Protein AF-A0A024QI11-F1 (afdb_monomer_lite)

InterPro domains:
  IPR014983 GAD-related [PF08887] (10-90)

Radius of gyration: 13.99 Å; chains: 1; bounding box: 30×40×33 Å

Foldseek 3Di:
DCVFCVAWDAPDQDDPVQLVVCVPPDDVVLSVCNHPRNWTATPVRQKTQDRQVVCLVVQVVLDPQCNSWGFGIAGPQGWTFIDDPQFTWICDPVVSDIDGDDNHPVVVVVVVVCVSPPDDD

Sequence (121 aa):
MEKTLNDFKVNSKVPKEIIEKYKNLVPKEIIDLWQEYGFGTFMQGYLKSVNPEAYIDILQECSQRYTDSVVLFATGMGDLVLWADGYVRLLNFRYGVLKTVMPNFLFFSKVWIQKSFGMSI

pLDDT: mean 81.92, std 17.58, range [34.88, 98.19]

Structure (mmCIF, N/CA/C/O backbone):
data_AF-A0A024QI11-F1
#
_entry.id   AF-A0A024QI11-F1
#
loop_
_atom_site.group_PDB
_atom_site.id
_atom_site.type_symbol
_atom_site.label_atom_id
_atom_site.label_alt_id
_atom_site.label_comp_id
_atom_site.label_asym_id
_atom_site.label_entity_id
_atom_site.label_seq_id
_atom_site.pdbx_PDB_ins_code
_atom_site.Cartn_x
_atom_site.Cartn_y
_atom_site.Cartn_z
_atom_site.occupancy
_atom_site.B_iso_or_equiv
_atom_site.auth_seq_id
_atom_site.auth_comp_id
_atom_site.auth_asym_id
_atom_site.auth_atom_id
_atom_site.pdbx_PDB_model_num
ATOM 1 N N . MET A 1 1 ? -6.652 13.692 5.706 1.00 51.28 1 MET A N 1
ATOM 2 C CA . MET A 1 1 ? -6.785 12.233 5.540 1.00 51.28 1 MET A CA 1
ATOM 3 C C . MET A 1 1 ? -8.215 11.780 5.824 1.00 51.28 1 MET A C 1
ATOM 5 O O . MET A 1 1 ? -8.742 11.032 5.018 1.00 51.28 1 MET A O 1
ATOM 9 N N . GLU A 1 2 ? -8.883 12.315 6.857 1.00 53.72 2 GLU A N 1
ATOM 10 C CA . GLU A 1 2 ? -10.299 12.005 7.154 1.00 53.72 2 GLU A CA 1
ATOM 11 C C . GLU A 1 2 ? -11.240 12.225 5.957 1.00 53.72 2 GLU A C 1
ATOM 13 O O . GLU A 1 2 ? -11.858 11.275 5.495 1.00 53.72 2 GLU A O 1
ATOM 18 N N . LYS A 1 3 ? -11.254 13.417 5.333 1.00 62.03 3 LYS A N 1
ATOM 19 C CA . LYS A 1 3 ? -12.155 13.688 4.187 1.00 62.03 3 LYS A CA 1
ATOM 20 C C . LYS A 1 3 ? -12.033 12.711 3.005 1.00 62.03 3 LYS A C 1
ATOM 22 O O . LYS A 1 3 ? -13.000 12.555 2.270 1.00 62.03 3 LYS A O 1
ATOM 27 N N . THR A 1 4 ? -10.872 12.083 2.800 1.00 67.25 4 THR A N 1
ATOM 28 C CA . THR A 1 4 ? -10.626 11.140 1.688 1.00 67.25 4 THR A CA 1
ATOM 29 C C . THR A 1 4 ? -11.013 9.703 1.970 1.00 67.25 4 THR A C 1
ATOM 31 O O . THR A 1 4 ? -11.116 8.926 1.029 1.00 67.25 4 THR A O 1
ATOM 34 N N . LEU A 1 5 ? -11.174 9.346 3.241 1.00 83.06 5 LEU A N 1
ATOM 35 C CA . LEU A 1 5 ? -11.531 7.993 3.662 1.00 83.06 5 LEU A CA 1
ATOM 36 C C . LEU A 1 5 ? -13.001 7.909 4.100 1.00 83.06 5 LEU A C 1
ATOM 38 O O . LEU A 1 5 ? -13.483 6.830 4.418 1.00 83.06 5 LEU A O 1
ATOM 42 N N . ASN A 1 6 ? -13.737 9.025 4.056 1.00 86.88 6 ASN A N 1
ATOM 43 C CA . ASN A 1 6 ? -15.161 9.088 4.399 1.00 86.88 6 ASN A CA 1
ATOM 44 C C . ASN A 1 6 ? -16.034 8.091 3.620 1.00 86.88 6 ASN A C 1
ATOM 46 O O . ASN A 1 6 ? -17.085 7.689 4.109 1.00 86.88 6 ASN A O 1
ATOM 50 N N . ASP A 1 7 ? -15.633 7.724 2.403 1.00 92.00 7 ASP A N 1
ATOM 51 C CA . ASP A 1 7 ? -16.351 6.784 1.546 1.00 92.00 7 ASP A CA 1
ATOM 52 C C . ASP A 1 7 ? -15.684 5.403 1.477 1.00 92.00 7 ASP A C 1
ATOM 54 O O . ASP A 1 7 ? -15.967 4.623 0.563 1.00 92.00 7 ASP A O 1
ATOM 58 N N . PHE A 1 8 ? -14.798 5.095 2.430 1.00 95.12 8 PHE A N 1
ATOM 59 C CA . PHE A 1 8 ? -14.085 3.829 2.450 1.00 95.12 8 PHE A CA 1
ATOM 60 C C . PHE A 1 8 ? -15.066 2.661 2.605 1.00 95.12 8 PHE A C 1
ATOM 62 O O . PHE A 1 8 ? -15.764 2.514 3.608 1.00 95.12 8 PHE A O 1
ATOM 69 N N . LYS A 1 9 ? -15.087 1.786 1.603 1.00 95.88 9 LYS A N 1
ATOM 70 C CA . LYS A 1 9 ? -15.841 0.535 1.594 1.00 95.88 9 LYS A CA 1
ATOM 71 C C . LYS A 1 9 ? -14.890 -0.612 1.872 1.00 95.88 9 LYS A C 1
ATOM 73 O O . LYS A 1 9 ? -14.104 -1.002 1.007 1.00 95.88 9 LYS A O 1
ATOM 78 N N . VAL A 1 10 ? -14.969 -1.144 3.087 1.00 96.75 10 VAL A N 1
ATOM 79 C CA . VAL A 1 10 ? -14.177 -2.299 3.510 1.00 96.75 10 VAL A CA 1
ATOM 80 C C . VAL A 1 10 ? -14.598 -3.529 2.709 1.00 96.75 10 VAL A C 1
ATOM 82 O O . VAL A 1 10 ? -15.777 -3.863 2.634 1.00 96.75 10 VAL A O 1
ATOM 85 N N . ASN A 1 11 ? -13.616 -4.205 2.125 1.00 96.44 11 ASN A N 1
ATOM 86 C CA . ASN A 1 11 ? -13.767 -5.511 1.495 1.00 96.44 11 ASN A CA 1
ATOM 87 C C . ASN A 1 11 ? -13.411 -6.632 2.478 1.00 96.44 11 ASN A C 1
ATOM 89 O O . ASN A 1 11 ? -14.119 -7.627 2.585 1.00 96.44 11 ASN A O 1
ATOM 93 N N . SER A 1 12 ? -12.307 -6.476 3.207 1.00 96.81 12 SER A N 1
ATOM 94 C CA . SER A 1 12 ? -11.859 -7.466 4.184 1.00 96.81 12 SER A CA 1
ATOM 95 C C . SER A 1 12 ? -10.935 -6.840 5.220 1.00 96.81 12 SER A C 1
ATOM 97 O O . SER A 1 12 ? -10.154 -5.939 4.909 1.00 96.81 12 SER A O 1
ATOM 99 N N . LYS A 1 13 ? -10.962 -7.370 6.445 1.00 97.31 13 LYS A N 1
ATOM 100 C CA . LYS A 1 13 ? -9.964 -7.024 7.463 1.00 97.31 13 LYS A CA 1
ATOM 101 C C . LYS A 1 13 ? -8.580 -7.517 7.045 1.00 97.31 13 LYS A C 1
ATOM 103 O O . LYS A 1 13 ? -8.463 -8.513 6.331 1.00 97.31 13 LYS A O 1
ATOM 108 N N . VAL A 1 14 ? -7.548 -6.825 7.511 1.00 97.88 14 VAL A N 1
ATOM 109 C CA . VAL A 1 14 ? -6.157 -7.202 7.245 1.00 97.88 14 VAL A CA 1
ATOM 110 C C . VAL A 1 14 ? -5.712 -8.201 8.314 1.00 97.88 14 VAL A C 1
ATOM 112 O O . VAL A 1 14 ? -5.867 -7.911 9.505 1.00 97.88 14 VAL A O 1
ATOM 115 N N . PRO A 1 15 ? -5.202 -9.386 7.929 1.00 97.88 15 PRO A N 1
ATOM 116 C CA . PRO A 1 15 ? -4.678 -10.352 8.886 1.00 97.88 15 PRO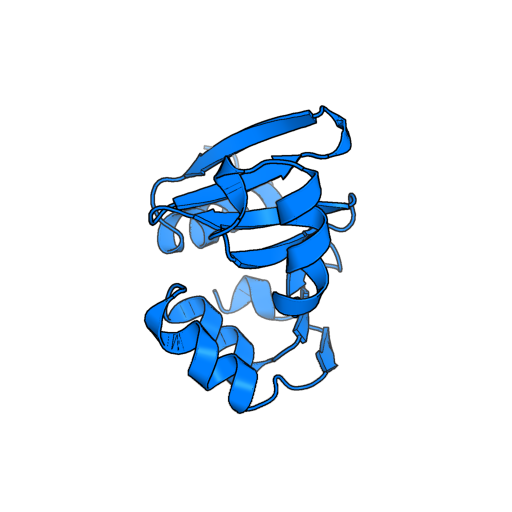 A CA 1
ATOM 117 C C . PRO A 1 15 ? -3.537 -9.761 9.713 1.00 97.88 15 PRO A C 1
ATOM 119 O O . PRO A 1 15 ? -2.737 -8.964 9.214 1.00 97.88 15 PRO A O 1
ATOM 122 N N . LYS A 1 16 ? -3.428 -10.177 10.978 1.00 97.19 16 LYS A N 1
ATOM 123 C CA . LYS A 1 16 ? -2.363 -9.692 11.865 1.00 97.19 16 LYS A CA 1
ATOM 124 C C . LYS A 1 16 ? -0.977 -10.040 11.327 1.00 97.19 16 LYS A C 1
ATOM 126 O O . LYS A 1 16 ? -0.072 -9.230 11.487 1.00 97.19 16 LYS A O 1
ATOM 131 N N . GLU A 1 17 ? -0.818 -11.184 10.654 1.00 97.81 17 GLU A N 1
ATOM 132 C CA . GLU A 1 17 ? 0.472 -11.562 10.069 1.00 97.81 17 GLU A CA 1
ATOM 133 C C . GLU A 1 17 ? 0.934 -10.550 9.010 1.00 97.81 17 GLU A C 1
ATOM 135 O O . GLU A 1 17 ? 2.116 -10.223 8.956 1.00 97.81 17 GLU A O 1
ATOM 140 N N . ILE A 1 18 ? 0.007 -9.997 8.216 1.00 98.06 18 ILE A N 1
ATOM 141 C CA . ILE A 1 18 ? 0.318 -8.970 7.211 1.00 98.06 18 ILE A CA 1
ATOM 142 C C . ILE A 1 18 ? 0.746 -7.666 7.888 1.00 98.06 18 ILE A C 1
ATOM 144 O O . ILE A 1 18 ? 1.757 -7.081 7.505 1.00 98.06 18 ILE A O 1
ATOM 148 N N . ILE A 1 19 ? 0.025 -7.226 8.925 1.00 98.12 19 ILE A N 1
ATOM 149 C CA . IL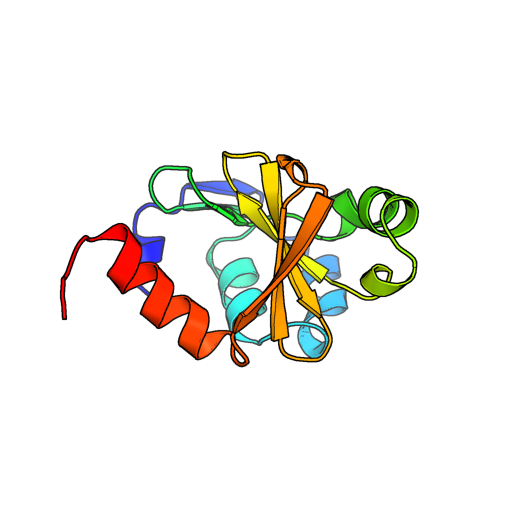E A 1 19 ? 0.408 -6.031 9.690 1.00 98.12 19 ILE A CA 1
ATOM 150 C C . ILE A 1 19 ? 1.821 -6.190 10.259 1.00 98.12 19 ILE A C 1
ATOM 152 O O . ILE A 1 19 ? 2.670 -5.325 10.058 1.00 98.12 19 ILE A O 1
ATOM 156 N N . GLU A 1 20 ? 2.095 -7.310 10.925 1.00 98.19 20 GLU A N 1
ATOM 157 C CA . GLU A 1 20 ? 3.390 -7.567 11.557 1.00 98.19 20 GLU A CA 1
ATOM 158 C C . GLU A 1 20 ? 4.533 -7.678 10.544 1.00 98.19 20 GLU A C 1
ATOM 160 O O . GLU A 1 20 ? 5.621 -7.159 10.801 1.00 98.19 20 GLU A O 1
ATOM 165 N N . LYS A 1 21 ? 4.284 -8.291 9.380 1.00 97.75 21 LYS A N 1
ATOM 166 C CA . LYS A 1 21 ? 5.269 -8.413 8.298 1.00 97.75 21 LYS A CA 1
ATOM 167 C C . LYS A 1 21 ? 5.675 -7.051 7.735 1.00 97.75 21 LYS A C 1
ATOM 169 O O . LYS A 1 21 ? 6.851 -6.828 7.461 1.00 97.75 21 LYS A O 1
ATOM 174 N N . TYR A 1 22 ? 4.720 -6.135 7.579 1.00 97.19 22 TYR A N 1
ATOM 175 C CA . TYR A 1 22 ? 4.937 -4.877 6.860 1.00 97.19 22 TYR A CA 1
ATOM 176 C C . TYR A 1 22 ? 5.103 -3.640 7.746 1.00 97.19 22 TYR A C 1
ATOM 178 O O . TYR A 1 22 ? 5.514 -2.602 7.230 1.00 97.19 22 TYR A O 1
ATOM 186 N N . LYS A 1 23 ? 4.856 -3.716 9.061 1.00 96.31 23 LYS A N 1
ATOM 187 C CA . LYS A 1 23 ? 4.852 -2.541 9.959 1.00 96.31 23 LYS A CA 1
ATOM 188 C C . LYS A 1 23 ? 6.108 -1.669 9.942 1.00 96.31 23 LYS A C 1
ATOM 190 O O . LYS A 1 23 ? 6.017 -0.481 10.225 1.00 96.31 23 LYS A O 1
ATOM 195 N N . ASN A 1 24 ? 7.255 -2.254 9.600 1.00 96.12 24 ASN A N 1
ATOM 196 C CA . ASN A 1 24 ? 8.543 -1.563 9.509 1.00 96.12 24 ASN A CA 1
ATOM 197 C C . ASN A 1 24 ? 9.022 -1.361 8.057 1.00 96.12 24 ASN A C 1
ATOM 199 O O . ASN A 1 24 ? 10.120 -0.855 7.846 1.00 96.12 24 ASN A O 1
ATOM 203 N N . LEU A 1 25 ? 8.239 -1.793 7.065 1.00 94.94 25 LEU A N 1
ATOM 204 C CA . LEU A 1 25 ? 8.591 -1.752 5.640 1.00 94.94 25 LEU A CA 1
ATOM 205 C C . LEU A 1 25 ? 7.841 -0.654 4.882 1.00 94.94 25 LEU A C 1
ATOM 207 O O . LEU A 1 25 ? 8.325 -0.174 3.860 1.00 94.94 25 LEU A O 1
ATOM 211 N N . VAL A 1 26 ? 6.670 -0.251 5.374 1.00 96.12 26 VAL A N 1
ATOM 212 C CA . VAL A 1 26 ? 5.838 0.805 4.782 1.00 96.12 26 VAL A CA 1
ATOM 213 C C . VAL A 1 26 ? 5.650 1.962 5.769 1.00 96.12 26 VAL A C 1
ATOM 215 O O . VAL A 1 26 ? 5.913 1.798 6.962 1.00 96.12 26 VAL A O 1
ATOM 218 N N . PRO A 1 27 ? 5.195 3.142 5.308 1.00 95.25 27 PRO A N 1
ATOM 219 C CA . PRO A 1 27 ? 4.882 4.253 6.198 1.00 95.25 27 PRO A CA 1
ATOM 220 C C . PRO A 1 27 ? 3.837 3.858 7.243 1.00 95.25 27 PRO A C 1
ATOM 222 O O . PRO A 1 27 ? 2.904 3.105 6.946 1.00 95.25 27 PRO A O 1
ATOM 225 N N . LYS A 1 28 ? 3.961 4.409 8.454 1.00 95.00 28 LYS A N 1
ATOM 226 C CA . LYS A 1 28 ? 3.045 4.134 9.570 1.00 95.00 28 LYS A CA 1
ATOM 227 C C . LYS A 1 28 ? 1.586 4.397 9.183 1.00 95.00 28 LYS A C 1
ATOM 229 O O . LYS A 1 28 ? 0.704 3.653 9.584 1.00 95.00 28 LYS A O 1
ATOM 234 N N . GLU A 1 29 ? 1.337 5.396 8.346 1.00 92.50 29 GLU A N 1
ATOM 235 C CA . GLU A 1 29 ? 0.005 5.771 7.876 1.00 92.50 29 GLU A CA 1
ATOM 236 C C . GLU A 1 29 ? -0.683 4.651 7.077 1.00 92.50 29 GLU A C 1
ATOM 238 O O . GLU A 1 29 ? -1.905 4.533 7.115 1.00 92.50 29 GLU A O 1
ATOM 243 N N . ILE A 1 30 ? 0.082 3.809 6.371 1.00 96.12 30 ILE A N 1
ATOM 244 C CA . ILE A 1 30 ? -0.461 2.625 5.689 1.00 96.12 30 ILE A CA 1
ATOM 245 C C . ILE A 1 30 ? -0.872 1.566 6.705 1.00 96.12 30 ILE A C 1
ATOM 247 O O . ILE A 1 30 ? -1.929 0.954 6.564 1.00 96.12 30 ILE A O 1
ATOM 251 N N . ILE A 1 31 ? -0.057 1.370 7.738 1.00 97.38 31 ILE A N 1
ATOM 252 C CA . ILE A 1 31 ? -0.357 0.428 8.815 1.00 97.38 31 ILE A CA 1
ATOM 253 C C . ILE A 1 31 ? -1.598 0.867 9.580 1.00 97.38 31 ILE A C 1
ATOM 255 O O . ILE A 1 31 ? -2.492 0.050 9.786 1.00 97.38 31 ILE A O 1
ATOM 259 N N . ASP A 1 32 ? -1.690 2.152 9.919 1.00 95.50 32 ASP A N 1
ATOM 260 C CA . ASP A 1 32 ? -2.861 2.734 10.571 1.00 95.50 32 ASP A CA 1
ATOM 261 C C . ASP A 1 32 ? -4.116 2.524 9.700 1.00 95.50 32 ASP A C 1
ATOM 263 O O . ASP A 1 32 ? -5.125 2.016 10.184 1.00 95.50 32 ASP A O 1
ATOM 267 N N . LEU A 1 33 ? -4.032 2.790 8.387 1.00 95.12 33 LEU A N 1
ATOM 268 C CA . LEU A 1 33 ? -5.131 2.547 7.443 1.00 95.12 33 LEU A CA 1
ATOM 269 C C . LEU A 1 33 ? -5.551 1.069 7.403 1.00 95.12 33 LEU A C 1
ATOM 271 O O . LEU A 1 33 ? -6.745 0.758 7.396 1.00 95.12 33 LEU A O 1
ATOM 275 N N . TRP A 1 34 ? -4.594 0.142 7.378 1.00 97.44 34 TRP A N 1
ATOM 276 C CA . TRP A 1 34 ? -4.875 -1.294 7.374 1.00 97.44 34 TRP A CA 1
ATOM 277 C C . TRP A 1 34 ? -5.463 -1.797 8.696 1.00 97.44 34 TRP A C 1
ATOM 279 O O . TRP A 1 34 ? -6.301 -2.699 8.677 1.00 97.44 34 TRP A O 1
ATOM 289 N N . GLN A 1 35 ? -5.051 -1.234 9.830 1.00 96.44 35 GLN A N 1
ATOM 290 C CA . GLN A 1 35 ? -5.589 -1.590 11.142 1.00 96.44 35 GLN A CA 1
ATOM 291 C C . GLN A 1 35 ? -6.996 -1.024 11.364 1.00 96.44 35 GLN A C 1
ATOM 293 O O . GLN A 1 35 ? -7.847 -1.718 11.919 1.00 96.44 35 GLN A O 1
ATOM 298 N N . GLU A 1 36 ? -7.243 0.211 10.927 1.00 95.25 36 GLU A N 1
ATOM 299 C CA . GLU A 1 36 ? -8.505 0.919 11.149 1.00 95.25 36 GLU A CA 1
ATOM 300 C C . GLU A 1 36 ? -9.595 0.493 10.154 1.00 95.25 36 GLU A C 1
ATOM 302 O O . GLU A 1 36 ? -10.720 0.196 10.556 1.00 95.25 36 GLU A O 1
ATOM 307 N N . TYR A 1 37 ? -9.258 0.398 8.863 1.00 95.25 37 TYR A N 1
ATOM 308 C CA . TYR A 1 37 ? -10.227 0.135 7.791 1.00 95.25 37 TYR A CA 1
ATOM 309 C C . TYR A 1 37 ? -10.024 -1.234 7.140 1.00 95.25 37 TYR A C 1
ATOM 311 O O . TYR A 1 37 ? -10.976 -1.978 6.901 1.00 95.25 37 TYR A O 1
ATOM 319 N N . GLY A 1 38 ? -8.773 -1.578 6.848 1.00 96.75 38 GLY A N 1
ATOM 320 C CA . GLY A 1 38 ? -8.394 -2.823 6.193 1.00 96.75 38 GLY A CA 1
ATOM 321 C C . GLY A 1 38 ? -8.208 -2.714 4.677 1.00 96.75 38 GLY A C 1
ATOM 322 O O . GLY A 1 38 ? -7.797 -1.678 4.147 1.00 96.75 38 GLY A O 1
ATOM 323 N N . PHE A 1 39 ? -8.475 -3.806 3.960 1.00 97.75 39 PHE A N 1
ATOM 324 C CA . PHE A 1 39 ? -8.505 -3.805 2.498 1.00 97.75 39 PHE A CA 1
ATOM 325 C C . PHE A 1 39 ? -9.889 -3.393 2.018 1.00 97.75 39 PHE A C 1
ATOM 327 O O . PHE A 1 39 ? -10.905 -3.815 2.572 1.00 97.75 39 PHE A O 1
ATOM 334 N N . GLY A 1 40 ? -9.951 -2.591 0.964 1.00 96.62 40 GLY A N 1
ATOM 335 C CA . GLY A 1 40 ? -11.198 -1.965 0.540 1.00 96.62 40 GLY A CA 1
ATOM 336 C C . GLY A 1 40 ? -10.976 -0.877 -0.492 1.00 96.62 40 GLY A C 1
ATOM 337 O O . GLY A 1 40 ? -9.861 -0.695 -0.971 1.00 96.62 40 GLY A O 1
ATOM 338 N N . THR A 1 41 ? -12.036 -0.166 -0.851 1.00 96.12 41 THR A N 1
ATOM 339 C CA . THR A 1 41 ? -11.988 0.900 -1.858 1.00 96.12 41 THR A CA 1
ATOM 340 C C . THR A 1 41 ? -12.371 2.243 -1.271 1.00 96.12 41 THR A C 1
ATOM 342 O O . THR A 1 41 ? -13.253 2.297 -0.425 1.00 96.12 41 THR A O 1
ATOM 345 N N . PHE A 1 42 ? -11.784 3.321 -1.772 1.00 93.88 42 PHE A N 1
ATOM 346 C CA . PHE A 1 42 ? -12.081 4.697 -1.377 1.00 93.88 42 PHE A CA 1
ATOM 347 C C . PHE A 1 42 ? -11.903 5.628 -2.581 1.00 93.88 42 PHE A C 1
ATOM 349 O O . PHE A 1 42 ? -11.453 5.192 -3.647 1.00 93.88 42 PHE A O 1
ATOM 356 N N . MET A 1 43 ? -12.289 6.898 -2.444 1.00 90.25 43 MET A N 1
ATOM 357 C CA . MET A 1 43 ? -12.307 7.863 -3.555 1.00 90.25 43 MET A CA 1
ATOM 358 C C . MET A 1 43 ? -13.210 7.413 -4.707 1.00 90.25 43 MET A C 1
ATOM 360 O O . MET A 1 43 ? -12.798 7.310 -5.860 1.00 90.25 43 MET A O 1
ATOM 364 N N . GLN A 1 44 ? -14.455 7.105 -4.370 1.00 90.19 44 GLN A N 1
ATOM 365 C CA . GLN A 1 44 ? -15.523 6.671 -5.266 1.00 90.19 44 GLN A CA 1
ATOM 366 C C . GLN A 1 44 ? -15.148 5.408 -6.049 1.00 90.19 44 GLN A C 1
ATOM 368 O O . GLN A 1 44 ? -15.532 5.225 -7.200 1.00 90.19 44 GLN A O 1
ATOM 373 N N . GLY A 1 45 ? -14.379 4.523 -5.410 1.00 89.38 45 GLY A N 1
ATOM 374 C CA . GLY A 1 45 ? -13.911 3.276 -6.011 1.00 89.38 45 GLY A CA 1
ATOM 375 C C . GLY A 1 45 ? -12.644 3.417 -6.853 1.00 89.38 45 GLY A C 1
ATOM 376 O O . GLY A 1 45 ? -12.179 2.420 -7.400 1.00 89.38 45 GLY A O 1
ATOM 377 N N . TYR A 1 46 ? -12.065 4.617 -6.954 1.00 90.06 46 TYR A N 1
ATOM 378 C CA . TYR A 1 46 ? -10.863 4.819 -7.750 1.00 90.06 46 TYR A CA 1
ATOM 379 C C . TYR A 1 46 ? -9.629 4.151 -7.137 1.00 90.06 46 TYR A C 1
ATOM 381 O O . TYR A 1 46 ? -8.848 3.558 -7.877 1.00 90.06 46 TYR A O 1
ATOM 389 N N . LEU A 1 47 ? -9.420 4.248 -5.819 1.00 94.25 47 LEU A N 1
ATOM 390 C CA . LEU A 1 47 ? -8.311 3.571 -5.143 1.00 94.25 47 LEU A CA 1
ATOM 391 C C . LEU A 1 47 ? -8.813 2.351 -4.385 1.00 94.25 47 LEU A C 1
ATOM 393 O O . LEU A 1 47 ? -9.843 2.394 -3.713 1.00 94.25 47 LEU A O 1
ATOM 397 N N . LYS A 1 48 ? -8.027 1.279 -4.442 1.00 95.94 48 LYS A N 1
ATOM 398 C CA . LYS A 1 48 ? -8.212 0.069 -3.652 1.00 95.94 48 LYS A CA 1
ATOM 399 C C . LYS A 1 48 ? -7.000 -0.141 -2.752 1.00 95.94 48 LYS A C 1
ATOM 401 O O . LYS A 1 48 ? -5.902 -0.290 -3.269 1.00 95.94 48 LYS A O 1
ATOM 406 N N . SER A 1 49 ? -7.201 -0.178 -1.437 1.00 97.50 49 SER A N 1
ATOM 407 C CA . SER A 1 49 ? -6.251 -0.734 -0.461 1.00 97.50 49 SER A CA 1
ATOM 408 C C . SER A 1 49 ? -6.190 -2.249 -0.652 1.00 97.50 49 SER A C 1
ATOM 410 O O . SER A 1 49 ? -7.232 -2.915 -0.617 1.00 97.50 49 SER A O 1
ATOM 412 N N . VAL A 1 50 ? -4.998 -2.786 -0.917 1.00 97.19 50 VAL A N 1
ATOM 413 C CA . VAL A 1 50 ? -4.808 -4.175 -1.363 1.00 97.19 50 VAL A CA 1
ATOM 414 C C . VAL A 1 50 ? -3.841 -4.952 -0.480 1.00 97.19 50 VAL A C 1
ATOM 416 O O . VAL A 1 50 ? -2.985 -4.364 0.172 1.00 97.19 50 VAL A O 1
ATOM 419 N N . ASN A 1 51 ? -3.961 -6.284 -0.506 1.00 97.38 51 ASN A N 1
ATOM 420 C CA . ASN A 1 51 ? -2.952 -7.177 0.052 1.00 97.38 51 ASN A CA 1
ATOM 421 C C . ASN A 1 51 ? -1.689 -7.131 -0.825 1.00 97.38 51 ASN A C 1
ATOM 423 O O . ASN A 1 51 ? -1.788 -7.536 -1.988 1.00 97.38 51 ASN A O 1
ATOM 427 N N . PRO A 1 52 ? -0.527 -6.692 -0.305 1.00 96.31 52 PRO A N 1
ATOM 428 C CA . PRO A 1 52 ? 0.697 -6.627 -1.097 1.00 96.31 52 PRO A CA 1
ATOM 429 C C . PRO A 1 52 ? 1.165 -7.998 -1.601 1.00 96.31 52 PRO A C 1
ATOM 431 O O . PRO A 1 52 ? 1.711 -8.084 -2.697 1.00 96.31 52 PRO A O 1
ATOM 434 N N . GLU A 1 53 ? 0.894 -9.073 -0.849 1.00 95.94 53 GLU A N 1
ATOM 435 C CA . GLU A 1 53 ? 1.303 -10.439 -1.216 1.00 95.94 53 GLU A CA 1
ATOM 436 C C . GLU A 1 53 ? 0.719 -10.886 -2.560 1.00 95.94 53 GLU A C 1
ATOM 438 O O . GLU A 1 53 ? 1.350 -11.638 -3.292 1.00 95.94 53 GLU A O 1
ATOM 443 N N . ALA A 1 54 ? -0.470 -10.389 -2.918 1.00 95.06 54 ALA A N 1
ATOM 444 C CA . ALA A 1 54 ? -1.148 -10.754 -4.161 1.00 95.06 54 ALA A CA 1
ATOM 445 C C . ALA A 1 54 ? -0.456 -10.214 -5.427 1.00 95.06 54 ALA A C 1
ATOM 447 O O . ALA A 1 54 ? -0.893 -10.520 -6.533 1.00 95.06 54 ALA A O 1
ATOM 448 N N . TYR A 1 55 ? 0.581 -9.386 -5.275 1.00 93.00 55 TYR A N 1
ATOM 449 C CA . TYR A 1 55 ? 1.268 -8.724 -6.382 1.00 93.00 55 TYR A CA 1
ATOM 450 C C . TYR A 1 55 ? 2.766 -9.036 -6.444 1.00 93.00 55 TYR A C 1
ATOM 452 O O . TYR A 1 55 ? 3.439 -8.500 -7.322 1.00 93.00 55 TYR A O 1
ATOM 460 N N . ILE A 1 56 ? 3.292 -9.880 -5.548 1.00 90.81 56 ILE A N 1
ATOM 461 C CA . ILE A 1 56 ? 4.724 -10.216 -5.512 1.00 90.81 56 ILE 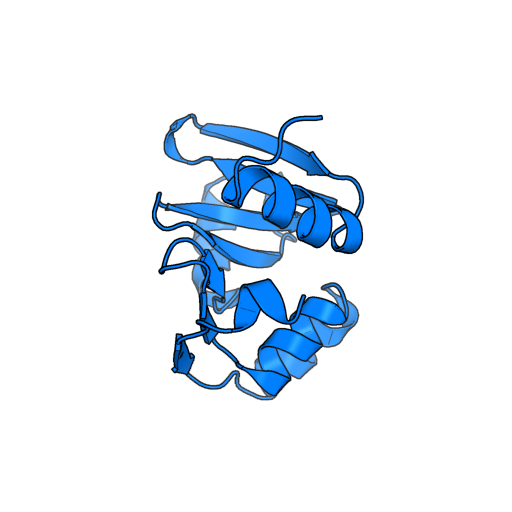A CA 1
ATOM 462 C C . ILE A 1 56 ? 5.166 -10.806 -6.855 1.00 90.81 56 ILE A C 1
ATOM 464 O O . ILE A 1 56 ? 6.091 -10.280 -7.471 1.00 90.81 56 ILE A O 1
ATOM 468 N N . ASP A 1 57 ? 4.451 -11.821 -7.343 1.00 88.81 57 ASP A N 1
ATOM 469 C CA . ASP A 1 57 ? 4.786 -12.515 -8.593 1.00 88.81 57 ASP A CA 1
ATOM 470 C C . ASP A 1 57 ? 4.745 -11.560 -9.794 1.00 88.81 57 ASP A C 1
ATOM 472 O O . ASP A 1 57 ? 5.681 -11.496 -10.587 1.00 88.81 57 ASP A O 1
ATOM 476 N N . ILE A 1 58 ? 3.704 -10.722 -9.876 1.00 86.56 58 ILE A N 1
ATOM 477 C CA . ILE A 1 58 ? 3.558 -9.734 -10.955 1.00 86.56 58 ILE A CA 1
ATOM 478 C C . ILE A 1 58 ? 4.720 -8.735 -10.930 1.00 86.56 58 ILE A C 1
ATOM 480 O O . ILE A 1 58 ? 5.268 -8.401 -11.979 1.00 86.56 58 ILE A O 1
ATOM 484 N N . LEU A 1 59 ? 5.118 -8.239 -9.753 1.00 87.50 59 LEU A N 1
ATOM 485 C CA . LEU A 1 59 ? 6.242 -7.306 -9.648 1.00 87.50 59 LEU A CA 1
ATOM 486 C C . LEU A 1 59 ? 7.566 -7.961 -10.056 1.00 87.50 59 LEU A C 1
ATOM 488 O O . LEU A 1 59 ? 8.351 -7.327 -10.766 1.00 87.50 59 LEU A O 1
ATOM 492 N N . GLN A 1 60 ? 7.783 -9.215 -9.652 1.00 85.25 60 GLN A N 1
ATOM 493 C CA . GLN A 1 60 ? 8.959 -10.003 -10.025 1.00 85.25 60 GLN A CA 1
ATOM 494 C C . GLN A 1 60 ? 9.051 -10.219 -11.538 1.00 85.25 60 GLN A C 1
ATOM 496 O O . GLN A 1 60 ? 10.126 -10.040 -12.113 1.00 85.25 60 GLN A O 1
ATOM 501 N N . GLU A 1 61 ? 7.934 -10.541 -12.192 1.00 83.06 61 GLU A N 1
ATOM 502 C CA . GLU A 1 61 ? 7.875 -10.700 -13.649 1.00 83.06 61 GLU A CA 1
ATOM 503 C C . GLU A 1 61 ? 8.109 -9.376 -14.389 1.00 83.06 61 GLU A C 1
ATOM 505 O O . GLU A 1 61 ? 8.747 -9.348 -15.442 1.00 83.06 61 GLU A O 1
ATOM 510 N N . CYS A 1 62 ? 7.622 -8.261 -13.837 1.00 78.25 62 CYS A N 1
ATOM 511 C CA . CYS A 1 62 ? 7.722 -6.954 -14.483 1.00 78.25 62 CYS A CA 1
ATOM 512 C C . CYS A 1 62 ? 9.139 -6.383 -14.470 1.00 78.25 62 CYS A C 1
ATOM 514 O O . CYS A 1 62 ? 9.583 -5.792 -15.457 1.00 78.25 62 CYS A O 1
ATOM 516 N N . SER A 1 63 ? 9.835 -6.456 -13.332 1.00 71.50 63 SER A N 1
ATOM 517 C CA . SER A 1 63 ? 11.186 -5.912 -13.221 1.00 71.50 63 SER A CA 1
ATOM 518 C C . SER A 1 63 ? 11.890 -6.359 -11.950 1.00 71.50 63 SER A C 1
ATOM 520 O O . SER A 1 63 ? 11.389 -6.154 -10.846 1.00 71.50 63 SER A O 1
ATOM 522 N N . GLN A 1 64 ? 13.155 -6.760 -12.096 1.00 73.31 64 GLN A N 1
ATOM 523 C CA . GLN A 1 64 ? 14.061 -6.991 -10.965 1.00 73.31 64 GLN A CA 1
ATOM 524 C C . GLN A 1 64 ? 14.187 -5.772 -10.036 1.00 73.31 64 GLN A C 1
ATOM 526 O O . GLN A 1 64 ? 14.475 -5.922 -8.851 1.00 73.31 64 GLN A O 1
ATOM 531 N N . ARG A 1 65 ? 13.939 -4.558 -10.549 1.00 71.75 65 ARG A N 1
ATOM 532 C CA . ARG A 1 65 ? 14.013 -3.314 -9.775 1.00 71.75 65 ARG A CA 1
ATOM 533 C C . ARG A 1 65 ? 12.886 -3.167 -8.748 1.00 71.75 65 ARG A C 1
ATOM 535 O O . ARG A 1 65 ? 13.032 -2.374 -7.824 1.00 71.75 65 ARG A O 1
ATOM 542 N N . TYR A 1 66 ? 11.770 -3.876 -8.918 1.00 71.81 66 TYR A N 1
ATOM 543 C CA . TYR A 1 66 ? 10.587 -3.733 -8.059 1.00 71.81 66 TYR A CA 1
ATOM 544 C C . TYR A 1 66 ? 10.344 -4.933 -7.154 1.00 71.81 66 TYR A C 1
ATOM 546 O O . TYR A 1 66 ? 9.347 -4.948 -6.440 1.00 71.81 66 TYR A O 1
ATOM 554 N N . THR A 1 67 ? 11.265 -5.897 -7.137 1.00 73.44 67 THR A N 1
ATOM 555 C CA . THR A 1 67 ? 11.159 -7.122 -6.335 1.00 73.44 67 THR A CA 1
ATOM 556 C C . THR A 1 67 ? 10.963 -6.837 -4.844 1.00 73.44 67 THR A C 1
ATOM 558 O O . THR A 1 67 ? 10.201 -7.534 -4.184 1.00 73.44 67 THR A O 1
ATOM 561 N N . ASP A 1 68 ? 11.577 -5.761 -4.344 1.00 83.50 68 ASP A N 1
ATOM 562 C CA . ASP A 1 68 ? 11.493 -5.352 -2.935 1.00 83.50 68 ASP A CA 1
ATOM 563 C C . ASP A 1 68 ? 10.430 -4.263 -2.684 1.00 83.50 68 ASP A C 1
ATOM 565 O O . ASP A 1 68 ? 10.334 -3.706 -1.590 1.00 83.50 68 ASP A O 1
ATOM 569 N N . SER A 1 69 ? 9.640 -3.904 -3.704 1.00 91.50 69 SER A N 1
ATOM 570 C CA . SER A 1 69 ? 8.603 -2.873 -3.591 1.00 91.50 69 SER A CA 1
ATOM 571 C C . SER A 1 69 ? 7.318 -3.433 -2.989 1.00 91.50 69 SER A C 1
ATOM 573 O O . SER A 1 69 ? 6.916 -4.558 -3.272 1.00 91.50 69 SER A O 1
ATOM 575 N N . VAL A 1 70 ? 6.611 -2.612 -2.212 1.00 95.12 70 VAL A N 1
ATOM 576 C CA . VAL A 1 70 ? 5.334 -3.003 -1.596 1.00 95.12 70 VAL A CA 1
ATOM 577 C C . VAL A 1 70 ? 4.180 -2.327 -2.323 1.00 95.12 70 VAL A C 1
ATOM 579 O O . VAL A 1 70 ? 4.127 -1.099 -2.399 1.00 95.12 70 VAL A O 1
ATOM 582 N N . VAL A 1 71 ? 3.231 -3.107 -2.845 1.00 95.31 71 VAL A N 1
ATOM 583 C CA . VAL A 1 71 ? 2.004 -2.554 -3.435 1.00 95.31 71 VAL A CA 1
ATOM 584 C C . VAL A 1 71 ? 1.075 -2.083 -2.326 1.00 95.31 71 VAL A C 1
ATOM 586 O O . VAL A 1 71 ? 0.595 -2.880 -1.527 1.00 95.31 71 VAL A O 1
ATOM 589 N N . LEU A 1 72 ? 0.803 -0.781 -2.297 1.00 96.31 72 LEU A N 1
ATOM 590 C CA . LEU A 1 72 ? -0.085 -0.163 -1.315 1.00 96.31 72 LEU A CA 1
ATOM 591 C C . LEU A 1 72 ? -1.518 -0.091 -1.838 1.00 96.31 72 LEU A C 1
ATOM 593 O O . LEU A 1 72 ? -2.475 -0.423 -1.134 1.00 96.31 72 LEU A O 1
ATOM 597 N N . PHE A 1 73 ? -1.654 0.349 -3.092 1.00 96.19 73 PHE A N 1
ATOM 598 C CA . PHE A 1 73 ? -2.945 0.545 -3.732 1.00 96.19 73 PHE A CA 1
ATOM 599 C C . PHE A 1 73 ? -2.949 0.070 -5.179 1.00 96.19 73 PHE A C 1
ATOM 601 O O . PHE A 1 73 ? -1.944 0.176 -5.882 1.00 96.19 73 PHE A O 1
ATOM 608 N N . ALA A 1 74 ? -4.120 -0.359 -5.637 1.00 94.75 74 ALA A N 1
ATOM 609 C CA . ALA A 1 74 ? -4.435 -0.477 -7.054 1.00 94.75 74 ALA A CA 1
ATOM 610 C C . ALA A 1 74 ? -5.415 0.633 -7.452 1.00 94.75 74 ALA A C 1
ATOM 612 O O . ALA A 1 74 ? -6.312 0.981 -6.679 1.00 94.75 74 ALA A O 1
ATOM 613 N N . THR A 1 75 ? -5.254 1.193 -8.647 1.00 93.12 75 THR A N 1
ATOM 614 C CA . THR A 1 75 ? -6.229 2.134 -9.209 1.00 93.12 75 THR A CA 1
ATOM 615 C C . THR A 1 75 ? -7.324 1.378 -9.963 1.00 93.12 75 THR A C 1
ATOM 617 O O . THR A 1 75 ? -7.093 0.284 -10.479 1.00 93.12 75 THR A O 1
ATOM 620 N N . GLY A 1 76 ? -8.504 1.980 -10.129 1.00 86.44 76 GLY A N 1
ATOM 621 C CA . GLY A 1 76 ? -9.572 1.448 -10.990 1.00 86.44 76 GLY A CA 1
ATOM 622 C C . GLY A 1 76 ? -9.170 1.328 -12.469 1.00 86.44 76 GLY A C 1
ATOM 623 O O . GLY A 1 76 ? -9.873 0.716 -13.265 1.00 86.44 76 GLY A O 1
ATOM 624 N N . MET A 1 77 ? -8.020 1.895 -12.838 1.00 85.69 77 MET A N 1
ATOM 625 C CA . MET A 1 77 ? -7.412 1.798 -14.160 1.00 85.69 77 MET A CA 1
ATOM 626 C C . MET A 1 77 ? -6.410 0.640 -14.301 1.00 85.69 77 MET A C 1
ATOM 628 O O . MET A 1 77 ? -5.921 0.413 -15.406 1.00 85.69 77 MET A O 1
ATOM 632 N N . GLY A 1 78 ? -6.135 -0.102 -13.224 1.00 85.25 78 GLY A N 1
ATOM 633 C CA . GLY A 1 78 ? -5.193 -1.224 -13.214 1.00 85.25 78 GLY A CA 1
ATOM 634 C C . GLY A 1 78 ? -3.734 -0.829 -12.967 1.00 85.25 78 GLY A C 1
ATOM 635 O O . GLY A 1 78 ? -2.857 -1.675 -13.089 1.00 85.25 78 GLY A O 1
ATOM 636 N N . ASP A 1 79 ? -3.462 0.431 -12.613 1.00 90.00 79 ASP A N 1
ATOM 637 C CA . ASP A 1 79 ? -2.119 0.879 -12.224 1.00 90.00 79 ASP A CA 1
ATOM 638 C C . ASP A 1 79 ? -1.849 0.565 -10.744 1.00 90.00 79 ASP A C 1
ATOM 640 O O . ASP A 1 79 ? -2.782 0.513 -9.936 1.00 90.00 79 ASP A O 1
ATOM 644 N N . LEU A 1 80 ? -0.573 0.424 -10.368 1.00 92.00 80 LEU A N 1
ATOM 645 C CA . LEU A 1 80 ? -0.170 0.128 -8.988 1.00 92.00 80 LEU A CA 1
ATOM 646 C C . LEU A 1 80 ? 0.566 1.296 -8.343 1.00 92.00 80 LEU A C 1
ATOM 648 O O . LEU A 1 80 ? 1.479 1.885 -8.921 1.00 92.00 80 LEU A O 1
ATOM 652 N N . VAL A 1 81 ? 0.186 1.598 -7.105 1.00 93.00 81 VAL A N 1
ATOM 653 C CA . VAL A 1 81 ? 0.881 2.547 -6.239 1.00 93.00 81 VAL A CA 1
ATOM 654 C C . VAL A 1 81 ? 1.805 1.758 -5.322 1.00 93.00 81 VAL A C 1
ATOM 656 O O . VAL A 1 81 ? 1.347 0.993 -4.473 1.00 93.00 81 VAL A O 1
ATOM 659 N N . LEU A 1 82 ? 3.105 1.951 -5.512 1.00 92.88 82 LEU A N 1
ATOM 660 C CA . LEU A 1 82 ? 4.169 1.224 -4.834 1.00 92.88 82 LEU A CA 1
ATOM 661 C C . LEU A 1 82 ? 4.833 2.094 -3.770 1.00 92.88 82 LEU A C 1
ATOM 663 O O . LEU A 1 82 ? 5.026 3.297 -3.967 1.00 92.88 82 LEU A O 1
ATOM 667 N N . TRP A 1 83 ? 5.268 1.453 -2.694 1.00 93.94 83 TRP A N 1
ATOM 668 C CA . TRP A 1 83 ? 6.291 1.966 -1.798 1.00 93.94 83 TRP A CA 1
ATOM 669 C C . TRP A 1 83 ? 7.639 1.348 -2.154 1.00 93.94 83 TRP A C 1
ATOM 671 O O . TRP A 1 83 ? 7.776 0.125 -2.140 1.00 93.94 83 TRP A O 1
ATOM 681 N N . ALA A 1 84 ? 8.616 2.187 -2.493 1.00 89.38 84 ALA A N 1
ATOM 682 C CA . ALA A 1 84 ? 9.956 1.746 -2.866 1.00 89.38 84 ALA A CA 1
ATOM 683 C C . ALA A 1 84 ? 10.988 2.840 -2.579 1.00 89.38 84 ALA A C 1
ATOM 685 O O . ALA A 1 84 ? 10.775 3.999 -2.940 1.00 89.38 84 ALA A O 1
ATOM 686 N N . ASP A 1 85 ? 12.112 2.473 -1.965 1.00 86.25 85 ASP A N 1
ATOM 687 C CA . ASP A 1 85 ? 13.240 3.366 -1.642 1.00 86.25 85 ASP A CA 1
ATOM 688 C C . ASP A 1 85 ? 12.878 4.590 -0.776 1.00 86.25 85 ASP A C 1
ATOM 690 O O . ASP A 1 85 ? 13.574 5.602 -0.810 1.00 86.25 85 ASP A O 1
ATOM 694 N N . GLY A 1 86 ? 11.769 4.543 -0.030 1.00 86.75 86 GLY A N 1
ATOM 695 C CA . GLY A 1 86 ? 11.245 5.703 0.706 1.00 86.75 86 GLY A CA 1
ATOM 696 C C . GLY A 1 86 ? 10.339 6.633 -0.115 1.00 86.75 86 GLY A C 1
ATOM 697 O O . GLY A 1 86 ? 9.949 7.694 0.367 1.00 86.75 86 GLY A O 1
ATOM 698 N N . TYR A 1 87 ? 9.992 6.249 -1.347 1.00 86.31 87 TYR A N 1
ATOM 699 C CA . TYR A 1 87 ? 9.189 7.035 -2.282 1.00 86.31 87 TYR A CA 1
ATOM 700 C C . TYR A 1 87 ? 7.878 6.327 -2.626 1.00 86.31 87 TYR A C 1
ATOM 702 O O . TYR A 1 87 ? 7.804 5.099 -2.703 1.00 86.31 87 TYR A O 1
ATOM 710 N N . VAL A 1 88 ? 6.855 7.129 -2.943 1.00 89.12 88 VAL A N 1
ATOM 711 C CA . VAL A 1 88 ? 5.638 6.637 -3.599 1.00 89.12 88 VAL A CA 1
ATOM 712 C C . VAL A 1 88 ? 5.860 6.653 -5.105 1.00 89.12 88 VAL A C 1
ATOM 714 O O . VAL A 1 88 ? 6.119 7.705 -5.706 1.00 89.12 88 VAL A O 1
ATOM 717 N N . ARG A 1 89 ? 5.737 5.487 -5.732 1.00 88.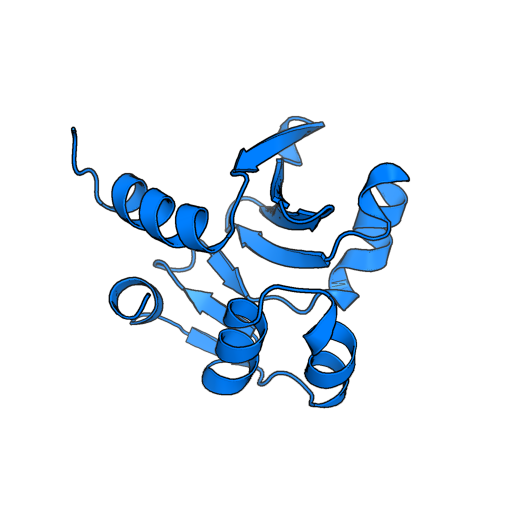19 89 ARG A N 1
ATOM 718 C CA . ARG A 1 89 ? 5.886 5.322 -7.180 1.00 88.19 89 ARG A CA 1
ATOM 719 C C . ARG A 1 89 ? 4.572 4.856 -7.789 1.00 88.19 89 ARG A C 1
ATOM 721 O O . ARG A 1 89 ? 3.832 4.104 -7.167 1.00 88.19 89 ARG A O 1
ATOM 728 N N . LEU A 1 90 ? 4.290 5.306 -9.007 1.00 87.94 90 LEU A N 1
ATOM 729 C CA . LEU A 1 90 ? 3.173 4.804 -9.798 1.00 87.94 90 LEU A CA 1
ATOM 730 C C . LEU A 1 90 ? 3.744 3.935 -10.910 1.00 87.94 90 LEU A C 1
ATOM 732 O O . LEU A 1 90 ? 4.498 4.420 -11.761 1.00 87.94 90 LEU A O 1
ATOM 736 N N . LEU A 1 91 ? 3.379 2.660 -10.884 1.00 86.19 91 LEU A N 1
ATOM 737 C CA . LEU A 1 91 ? 3.624 1.733 -11.972 1.00 86.19 91 LEU A CA 1
ATOM 738 C C . LEU A 1 91 ? 2.427 1.795 -12.918 1.00 86.19 91 LEU A C 1
ATOM 740 O O . LEU A 1 91 ? 1.333 1.350 -12.565 1.00 86.19 91 LEU A O 1
ATOM 744 N N . ASN A 1 92 ? 2.634 2.388 -14.095 1.00 81.75 92 ASN A N 1
ATOM 745 C CA . ASN A 1 92 ? 1.605 2.472 -15.117 1.00 81.75 92 ASN A CA 1
ATOM 746 C C . ASN A 1 92 ? 1.773 1.333 -16.126 1.00 81.75 92 ASN A C 1
ATOM 748 O O . ASN A 1 92 ? 2.654 1.380 -16.990 1.00 81.75 92 ASN A O 1
ATOM 752 N N . PHE A 1 93 ? 0.916 0.320 -16.015 1.00 73.00 93 PHE A N 1
ATOM 753 C CA . PHE A 1 93 ? 0.981 -0.861 -16.878 1.00 73.00 93 PHE A CA 1
ATOM 754 C C . PHE A 1 93 ? 0.663 -0.536 -18.333 1.00 73.00 93 PHE A C 1
ATOM 756 O O . PHE A 1 93 ? 1.281 -1.083 -19.240 1.00 73.00 93 PHE A O 1
ATOM 763 N N . ARG A 1 94 ? -0.270 0.392 -18.565 1.00 67.69 94 ARG A N 1
ATOM 764 C CA . ARG A 1 94 ? -0.766 0.725 -19.908 1.00 67.69 94 ARG A CA 1
ATOM 765 C C . ARG A 1 94 ? 0.311 1.303 -20.816 1.00 67.69 94 ARG A C 1
ATOM 767 O O . ARG A 1 94 ? 0.259 1.087 -22.021 1.00 67.69 94 ARG A O 1
ATOM 774 N N . TYR A 1 95 ? 1.267 2.028 -20.244 1.00 60.81 95 TYR A N 1
ATOM 775 C CA . TYR A 1 95 ? 2.349 2.653 -21.001 1.00 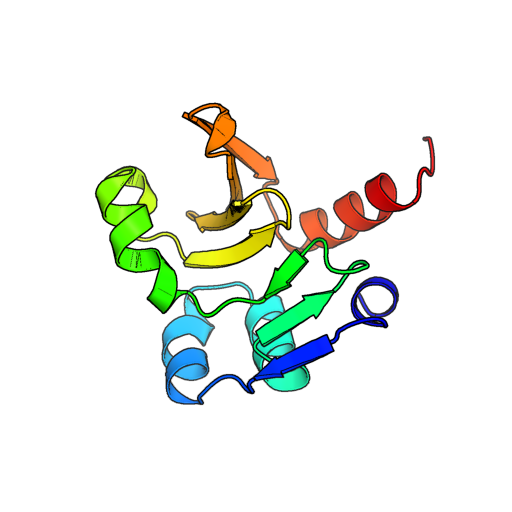60.81 95 TYR A CA 1
ATOM 776 C C . TYR A 1 95 ? 3.706 1.968 -20.803 1.00 60.81 95 TYR A C 1
ATOM 778 O O . TYR A 1 95 ? 4.669 2.367 -21.448 1.00 60.81 95 TYR A O 1
ATOM 786 N N . GLY A 1 96 ? 3.810 0.970 -19.916 1.00 59.97 96 GLY A N 1
ATOM 787 C CA . GLY A 1 96 ? 5.092 0.350 -19.561 1.00 59.97 96 GLY A CA 1
ATOM 788 C C . GLY A 1 96 ? 6.078 1.330 -18.906 1.00 59.97 96 GLY A C 1
ATOM 789 O O . GLY A 1 96 ? 7.289 1.148 -18.996 1.00 59.97 96 GLY A O 1
ATOM 790 N N . VAL A 1 97 ? 5.575 2.401 -18.279 1.00 62.16 97 VAL A N 1
ATOM 791 C CA . VAL A 1 97 ? 6.389 3.489 -17.716 1.00 62.16 97 VAL A CA 1
ATOM 792 C C . VAL A 1 97 ? 6.265 3.506 -16.195 1.00 62.16 97 VAL A C 1
ATOM 794 O O . VAL A 1 97 ? 5.168 3.631 -15.646 1.00 62.16 97 VAL A O 1
ATOM 797 N N . LEU A 1 98 ? 7.409 3.475 -15.505 1.00 60.38 98 LEU A N 1
ATOM 798 C CA . LEU A 1 98 ? 7.485 3.827 -14.090 1.00 60.38 98 LEU A CA 1
ATOM 799 C C . LEU A 1 98 ? 7.682 5.336 -13.947 1.00 60.38 98 LEU A C 1
ATOM 801 O O . LEU A 1 98 ? 8.685 5.890 -14.403 1.00 60.38 98 LEU A O 1
ATOM 805 N N . LYS A 1 99 ? 6.770 5.995 -13.231 1.00 63.62 99 LYS A N 1
ATOM 806 C CA . LYS A 1 99 ? 6.909 7.408 -12.879 1.00 63.62 99 LYS A CA 1
ATOM 807 C C . LYS A 1 99 ? 7.104 7.552 -11.375 1.00 63.62 99 LYS A C 1
ATOM 809 O O . LYS A 1 99 ? 6.243 7.165 -10.584 1.00 63.62 99 LYS A O 1
ATOM 814 N N . THR A 1 100 ? 8.229 8.141 -10.966 1.00 62.62 100 THR A N 1
ATOM 815 C CA . THR A 1 100 ? 8.377 8.636 -9.591 1.00 62.62 100 THR A CA 1
ATOM 816 C C . THR A 1 100 ? 7.370 9.758 -9.404 1.00 62.62 100 THR A C 1
ATOM 818 O O . THR A 1 100 ? 7.419 10.756 -10.124 1.00 62.62 100 THR A O 1
ATOM 821 N N . VAL A 1 101 ? 6.431 9.576 -8.478 1.00 65.50 101 VAL A N 1
ATOM 822 C CA . VAL A 1 101 ? 5.363 10.554 -8.281 1.00 65.50 101 VAL A CA 1
ATOM 823 C C . VAL A 1 101 ? 5.819 11.602 -7.280 1.00 65.50 101 VAL A C 1
ATOM 825 O O . VAL A 1 101 ? 5.735 12.784 -7.600 1.00 65.50 101 VAL A O 1
ATOM 828 N N . MET A 1 102 ? 6.330 11.197 -6.105 1.00 59.12 102 MET A N 1
ATOM 829 C CA . MET A 1 102 ? 6.724 12.128 -5.035 1.00 59.12 102 MET A CA 1
ATOM 830 C C . MET A 1 102 ? 7.763 11.556 -4.050 1.00 59.12 102 MET A C 1
ATOM 832 O O . MET A 1 102 ? 7.805 10.341 -3.856 1.00 59.12 102 MET A O 1
ATOM 836 N N . PRO A 1 103 ? 8.537 12.431 -3.369 1.00 56.78 103 PRO A N 1
ATOM 837 C CA . PRO A 1 103 ? 9.504 12.060 -2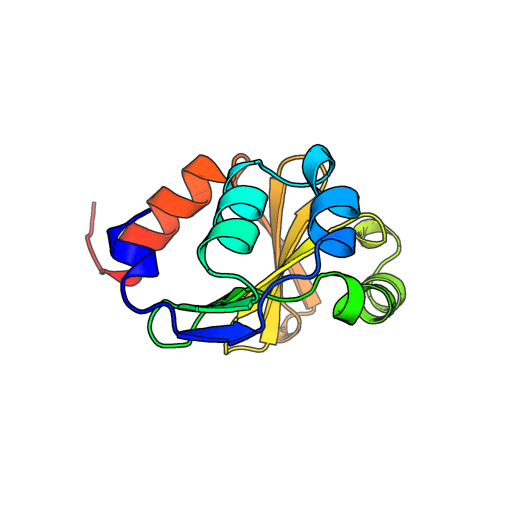.333 1.00 56.78 103 PRO A CA 1
ATOM 838 C C . PRO A 1 103 ? 8.923 11.656 -0.979 1.00 56.78 103 PRO A C 1
ATOM 840 O O . PRO A 1 103 ? 9.657 11.134 -0.152 1.00 56.78 103 PRO A O 1
ATOM 843 N N . ASN A 1 104 ? 7.637 11.908 -0.715 1.00 63.06 104 ASN A N 1
ATOM 844 C CA . ASN A 1 104 ? 7.060 11.666 0.606 1.00 63.06 104 ASN A CA 1
ATOM 845 C C . ASN A 1 104 ? 5.572 11.282 0.519 1.00 63.06 104 ASN A C 1
ATOM 847 O O . ASN A 1 104 ? 4.776 11.996 -0.099 1.00 63.06 104 ASN A O 1
ATOM 851 N N . PHE A 1 105 ? 5.193 10.179 1.176 1.00 63.47 105 PHE A N 1
ATOM 852 C CA . PHE A 1 105 ? 3.815 9.677 1.254 1.00 63.47 105 PHE A CA 1
ATOM 853 C C . PHE A 1 105 ? 2.841 10.678 1.900 1.00 63.47 105 PHE A C 1
ATOM 855 O O . PHE A 1 105 ? 1.726 10.880 1.409 1.00 63.47 105 PHE A O 1
ATOM 862 N N . LEU A 1 106 ? 3.276 11.396 2.940 1.00 61.31 106 LEU A N 1
ATOM 863 C CA . LEU A 1 106 ? 2.469 12.440 3.580 1.00 61.31 106 LEU A CA 1
ATOM 864 C C . LEU A 1 106 ? 2.133 13.574 2.604 1.00 61.31 106 LEU A C 1
ATOM 866 O O . LEU A 1 106 ? 1.038 14.135 2.649 1.00 61.31 106 LEU A O 1
ATOM 870 N N . PHE A 1 107 ? 3.046 13.887 1.685 1.00 56.34 107 PHE A N 1
ATOM 871 C CA . PHE A 1 107 ? 2.821 14.899 0.655 1.00 56.34 107 PHE A CA 1
ATOM 872 C C . PHE A 1 107 ? 1.933 14.371 -0.479 1.00 56.34 107 PHE A C 1
ATOM 874 O O . PHE A 1 107 ? 1.051 15.091 -0.951 1.00 56.34 107 PHE A O 1
ATOM 881 N N . PHE A 1 108 ? 2.100 13.093 -0.848 1.00 61.84 108 PHE A N 1
ATOM 882 C CA . PHE A 1 108 ? 1.215 12.394 -1.783 1.00 61.84 108 PHE A CA 1
ATOM 883 C C . PHE A 1 108 ? -0.247 12.497 -1.337 1.00 61.84 108 PHE A C 1
ATOM 885 O O . PHE A 1 108 ? -1.077 12.966 -2.115 1.00 61.84 108 PHE A O 1
ATOM 892 N N . SER A 1 109 ? -0.555 12.180 -0.073 1.00 57.34 109 SER A N 1
ATOM 893 C CA . SER A 1 109 ? -1.934 12.254 0.430 1.00 57.34 109 SER A CA 1
ATOM 894 C C . SER A 1 109 ? -2.546 13.660 0.301 1.00 57.34 109 SER A C 1
ATOM 896 O O . SER A 1 109 ? -3.707 13.785 -0.077 1.00 57.34 109 SER A O 1
ATOM 898 N N . LYS A 1 110 ? -1.772 14.733 0.524 1.00 55.72 110 LYS A N 1
ATOM 899 C CA . LYS A 1 110 ? -2.240 16.128 0.394 1.00 55.72 110 LYS A CA 1
ATOM 900 C C . LYS A 1 110 ? -2.465 16.573 -1.056 1.00 55.72 110 LYS A C 1
ATOM 902 O O . LYS A 1 110 ? -3.437 17.269 -1.336 1.00 55.72 110 LYS A O 1
ATOM 907 N N . VAL A 1 111 ? -1.585 16.194 -1.979 1.00 59.19 111 VAL A N 1
ATOM 908 C CA . VAL A 1 111 ? -1.637 16.656 -3.381 1.00 59.19 111 VAL A CA 1
ATOM 909 C C . VAL A 1 111 ? -2.675 15.885 -4.194 1.00 59.19 111 VAL A C 1
ATOM 911 O O . VAL A 1 111 ? -3.339 16.452 -5.064 1.00 59.19 111 VAL A O 1
ATOM 914 N N . TRP A 1 112 ? -2.880 14.606 -3.883 1.00 55.78 112 TRP A N 1
ATOM 915 C CA . TRP A 1 112 ? -3.919 13.799 -4.523 1.00 55.78 112 TRP A CA 1
ATOM 916 C C . TRP A 1 112 ? -5.339 14.265 -4.146 1.00 55.78 112 TRP A C 1
ATOM 918 O O . TRP A 1 112 ? -6.237 14.256 -4.992 1.00 55.78 112 TRP A O 1
ATOM 928 N N . ILE A 1 113 ? -5.513 14.789 -2.922 1.00 50.91 113 ILE A N 1
ATOM 929 C CA . ILE A 1 113 ? -6.729 15.500 -2.487 1.00 50.91 113 ILE A CA 1
ATOM 930 C C . ILE A 1 113 ? -6.999 16.720 -3.371 1.00 50.91 113 ILE A C 1
ATOM 932 O O . ILE A 1 113 ? -8.115 16.896 -3.843 1.00 50.91 113 ILE A O 1
ATOM 936 N N . GLN A 1 114 ? -5.988 17.550 -3.634 1.00 45.97 114 GLN A N 1
ATOM 937 C CA . GLN A 1 114 ? -6.177 18.777 -4.416 1.00 45.97 114 GLN A CA 1
ATOM 938 C C . GLN A 1 114 ? -6.545 18.496 -5.879 1.00 45.97 114 GLN A C 1
ATOM 940 O O . GLN A 1 114 ? -7.442 19.142 -6.421 1.00 45.97 114 GLN A O 1
ATOM 945 N N . LYS A 1 115 ? -5.909 17.501 -6.515 1.00 46.12 115 LYS A N 1
ATOM 946 C CA . LYS A 1 115 ? -6.182 17.165 -7.923 1.00 46.12 115 LYS A CA 1
ATOM 947 C C . LYS A 1 115 ? -7.518 16.459 -8.152 1.00 46.12 115 LYS A C 1
ATOM 949 O O . LYS A 1 115 ? -8.096 16.631 -9.219 1.00 46.12 115 LYS A O 1
ATOM 954 N N . SER A 1 116 ? -8.029 15.720 -7.168 1.00 42.81 116 SER A N 1
ATOM 955 C CA . SER A 1 116 ? -9.328 15.034 -7.280 1.00 42.81 116 SER A CA 1
ATOM 956 C C . SER A 1 116 ? -10.533 15.967 -7.077 1.00 42.81 116 SER A C 1
ATOM 958 O O . SER A 1 116 ? -11.653 15.576 -7.384 1.00 42.81 116 SER A O 1
ATOM 960 N N . PHE A 1 117 ? -10.313 17.201 -6.596 1.00 43.00 117 PHE A N 1
ATOM 961 C CA . PHE A 1 117 ? -11.362 18.194 -6.313 1.00 43.00 117 PHE A CA 1
ATOM 962 C C . PHE A 1 117 ? -11.261 19.490 -7.139 1.00 43.00 117 PHE A C 1
ATOM 964 O O . PHE A 1 117 ? -11.986 20.440 -6.859 1.00 43.00 117 PHE A O 1
ATOM 971 N N . GLY A 1 118 ? -10.402 19.552 -8.163 1.00 37.59 118 GLY A N 1
ATOM 972 C CA . GLY A 1 118 ? -10.401 20.670 -9.118 1.00 37.59 118 GLY A CA 1
ATOM 973 C C . GLY A 1 118 ? -10.162 22.055 -8.502 1.00 37.59 118 GLY A C 1
ATOM 974 O O . GLY A 1 118 ? -10.656 23.047 -9.029 1.00 37.59 118 GLY A O 1
ATOM 975 N N . MET A 1 119 ? -9.421 22.151 -7.396 1.00 34.88 119 MET A N 1
ATOM 976 C CA . MET A 1 119 ? -8.997 23.453 -6.880 1.00 34.88 119 MET A CA 1
ATOM 977 C C . MET A 1 119 ? -7.738 23.893 -7.628 1.00 34.88 119 MET A C 1
ATOM 979 O O . MET A 1 119 ? -6.660 23.332 -7.428 1.00 34.88 119 MET A O 1
ATOM 983 N N . SER A 1 120 ? -7.911 24.858 -8.534 1.00 37.81 120 SER A N 1
ATOM 984 C CA . SER A 1 120 ? -6.809 25.573 -9.178 1.00 37.81 120 SER A CA 1
ATOM 985 C C . SER A 1 120 ? -6.008 26.360 -8.138 1.00 37.81 120 SER A C 1
ATOM 987 O O . SER A 1 120 ? -6.566 26.804 -7.134 1.00 37.81 120 SER A O 1
ATOM 989 N N . ILE A 1 121 ? -4.707 26.490 -8.413 1.00 46.25 121 ILE A N 1
ATOM 990 C CA . ILE A 1 121 ? -3.780 27.450 -7.791 1.00 46.25 121 ILE A CA 1
ATOM 991 C C . ILE A 1 121 ? -4.379 28.851 -7.677 1.00 46.25 121 ILE A C 1
ATOM 993 O O . ILE A 1 121 ? -5.103 29.246 -8.622 1.00 46.25 121 ILE A O 1
#

Organism: NCBI:txid1462526

Secondary structure (DSSP, 8-state):
-HHHHTT-EEEEPPPHHHHHHHTTTS-HHHHHHHHHT-EEEETTTTEEE--GGGGHHHHHHH-GGGTT-EEEEEETTS-EEEEETTEEEEEETTTTEEEEEES-HHHHHHHHHHHHTT---